Protein AF-A0A2G9TUN3-F1 (afdb_monomer_lite)

Organism: Teladorsagia circumcincta (NCBI:txid45464)

Secondary structure (DSSP, 8-state):
-HHHHHHHHHHHHTTTTGGGGGGEEEEEEE--TT--EEEEEES-TT-HHHHHHHHHHHHHHHHHS---TT--S-S-SEEEE--HHHHHH-SSS----SEEEESS--PPP--

Structure (mmCIF, N/CA/C/O backbone):
data_AF-A0A2G9TUN3-F1
#
_entry.id   AF-A0A2G9TUN3-F1
#
loop_
_atom_site.group_PDB
_atom_site.id
_atom_site.type_symbol
_atom_site.label_atom_id
_atom_site.label_alt_id
_atom_site.label_comp_id
_atom_site.label_asym_id
_atom_site.label_entity_id
_atom_site.label_seq_id
_atom_site.pdbx_PDB_ins_code
_atom_site.Cartn_x
_atom_site.Cartn_y
_atom_site.Cartn_z
_atom_site.occupancy
_atom_site.B_iso_or_equiv
_atom_site.auth_seq_id
_atom_site.auth_comp_id
_atom_site.auth_asym_id
_atom_site.auth_atom_id
_atom_site.pdbx_PDB_model_num
ATOM 1 N N . MET A 1 1 ? -10.749 -3.107 9.534 1.00 89.00 1 MET A N 1
ATOM 2 C CA . MET A 1 1 ? -9.536 -3.890 9.213 1.00 89.00 1 MET A CA 1
ATOM 3 C C . MET A 1 1 ? -9.843 -4.862 8.086 1.00 89.00 1 MET A C 1
ATOM 5 O O . MET A 1 1 ? -9.160 -4.781 7.076 1.00 89.00 1 MET A O 1
ATOM 9 N N . ASP A 1 2 ? -10.887 -5.688 8.215 1.00 92.75 2 ASP A N 1
ATOM 10 C CA . ASP A 1 2 ? -11.200 -6.736 7.230 1.00 92.75 2 ASP A CA 1
ATOM 11 C C . ASP A 1 2 ? -11.422 -6.194 5.817 1.00 92.75 2 ASP A C 1
ATOM 13 O O . ASP A 1 2 ? -10.861 -6.734 4.874 1.00 92.75 2 ASP A O 1
ATOM 17 N N . LEU A 1 3 ? -12.142 -5.073 5.679 1.00 94.44 3 LEU A N 1
ATOM 18 C CA . LEU A 1 3 ? -12.341 -4.415 4.383 1.00 94.44 3 LEU A CA 1
ATOM 19 C C . LEU A 1 3 ? -11.009 -4.027 3.723 1.00 94.44 3 LEU A C 1
ATOM 21 O O . LEU A 1 3 ? -10.770 -4.370 2.577 1.00 94.44 3 LEU A O 1
ATOM 25 N N . ILE A 1 4 ? -10.095 -3.392 4.465 1.00 95.69 4 ILE A N 1
ATOM 26 C CA . ILE A 1 4 ? -8.767 -3.005 3.952 1.00 95.69 4 ILE A CA 1
ATOM 27 C C . ILE A 1 4 ? -7.989 -4.243 3.498 1.00 95.69 4 ILE A C 1
ATOM 29 O O . ILE A 1 4 ? -7.378 -4.235 2.434 1.00 95.69 4 ILE A O 1
ATOM 33 N N . TRP A 1 5 ? -7.998 -5.304 4.308 1.00 96.50 5 TRP A N 1
ATOM 34 C CA . TRP A 1 5 ? -7.313 -6.548 3.972 1.00 96.50 5 TRP A CA 1
ATOM 35 C C . TRP A 1 5 ? -7.892 -7.183 2.706 1.00 96.50 5 TRP A C 1
ATOM 37 O O . TRP A 1 5 ? -7.135 -7.541 1.806 1.00 96.50 5 TRP A O 1
ATOM 47 N N . LEU A 1 6 ? -9.220 -7.282 2.624 1.00 96.69 6 LEU A N 1
ATOM 48 C CA . LEU A 1 6 ? -9.927 -7.882 1.502 1.00 96.69 6 LEU A CA 1
ATOM 49 C C . LEU A 1 6 ? -9.692 -7.112 0.199 1.00 96.69 6 LEU A C 1
ATOM 51 O O . LEU A 1 6 ? -9.330 -7.728 -0.797 1.00 96.69 6 LEU A O 1
ATOM 55 N N . GLU A 1 7 ? -9.829 -5.786 0.212 1.00 97.44 7 GLU A N 1
ATOM 56 C CA . GLU A 1 7 ? -9.622 -4.936 -0.970 1.00 97.44 7 GLU A CA 1
ATOM 57 C C . GLU A 1 7 ? -8.215 -5.100 -1.553 1.00 97.44 7 GLU A C 1
ATOM 59 O O . GLU A 1 7 ? -8.038 -5.276 -2.759 1.00 97.44 7 GLU A O 1
ATOM 64 N N . ILE A 1 8 ? -7.194 -5.098 -0.691 1.00 97.56 8 ILE A N 1
ATOM 65 C CA . ILE A 1 8 ? -5.806 -5.241 -1.136 1.00 97.56 8 ILE A CA 1
ATOM 66 C C . ILE A 1 8 ? -5.529 -6.677 -1.604 1.00 97.56 8 ILE A C 1
ATOM 68 O O . ILE A 1 8 ? -4.808 -6.875 -2.583 1.00 97.56 8 ILE A O 1
ATOM 72 N N . LEU A 1 9 ? -6.113 -7.680 -0.942 1.00 97.69 9 LEU A N 1
ATOM 73 C CA . LEU A 1 9 ? -5.983 -9.077 -1.349 1.00 97.69 9 LEU A CA 1
ATOM 74 C C . LEU A 1 9 ? -6.615 -9.319 -2.727 1.00 97.69 9 LEU A C 1
ATOM 76 O O . LEU A 1 9 ? -5.982 -9.947 -3.572 1.00 97.69 9 LEU A O 1
ATOM 80 N N . ILE A 1 10 ? -7.813 -8.778 -2.978 1.00 97.75 10 ILE A N 1
ATOM 81 C CA . ILE A 1 10 ? -8.487 -8.831 -4.285 1.00 97.75 10 ILE A CA 1
ATOM 82 C C . ILE A 1 10 ? -7.644 -8.123 -5.348 1.00 97.75 10 ILE A C 1
ATOM 84 O O . ILE A 1 10 ? -7.443 -8.670 -6.433 1.00 97.75 10 ILE A O 1
ATOM 88 N N . ALA A 1 11 ? -7.104 -6.940 -5.038 1.00 98.00 11 ALA A N 1
ATOM 89 C CA . ALA A 1 11 ? -6.242 -6.213 -5.964 1.00 98.00 11 ALA A CA 1
ATOM 90 C C . ALA A 1 11 ? -4.985 -7.008 -6.345 1.00 98.00 11 ALA A C 1
ATOM 92 O O . ALA A 1 11 ? -4.570 -6.983 -7.502 1.00 98.00 11 ALA A O 1
ATOM 93 N N . MET A 1 12 ? -4.404 -7.738 -5.390 1.00 96.94 12 MET A N 1
ATOM 94 C CA . MET A 1 12 ? -3.228 -8.574 -5.616 1.00 96.94 12 MET A CA 1
ATOM 95 C C . MET A 1 12 ? -3.534 -9.776 -6.508 1.00 96.94 12 MET A C 1
ATOM 97 O O . MET A 1 12 ? -2.858 -9.965 -7.513 1.00 96.94 12 MET A O 1
ATOM 101 N N . ILE A 1 13 ? -4.553 -10.575 -6.174 1.00 96.62 13 ILE A N 1
ATOM 102 C CA . ILE A 1 13 ? -4.887 -11.770 -6.970 1.00 96.62 13 ILE A CA 1
ATOM 103 C C . ILE A 1 13 ? -5.457 -11.415 -8.347 1.00 96.62 13 ILE A C 1
ATOM 105 O O . ILE A 1 13 ? -5.366 -12.215 -9.269 1.00 96.62 13 ILE A O 1
ATOM 109 N N . GLY A 1 14 ? -6.055 -10.229 -8.484 1.00 97.62 14 GLY A N 1
ATOM 110 C CA . GLY A 1 14 ? -6.554 -9.699 -9.750 1.00 97.62 14 GLY A CA 1
ATOM 111 C C . GLY A 1 14 ? -5.495 -8.972 -10.579 1.00 97.62 14 GLY A C 1
ATOM 112 O O . GLY A 1 14 ? -5.868 -8.283 -11.524 1.00 97.62 14 GLY A O 1
ATOM 113 N N . GLU A 1 15 ? -4.218 -9.053 -10.190 1.00 97.06 15 GLU A N 1
ATOM 114 C CA . GLU A 1 15 ? -3.071 -8.454 -10.888 1.00 97.06 15 GLU A CA 1
ATOM 115 C C . GLU A 1 15 ? -3.223 -6.944 -11.159 1.00 97.06 15 GLU A C 1
ATOM 117 O O . GLU A 1 15 ? -2.733 -6.390 -12.143 1.00 97.06 15 GLU A O 1
ATOM 122 N N . GLN A 1 16 ? -3.902 -6.229 -10.258 1.00 98.25 16 GLN A N 1
ATOM 123 C CA . GLN A 1 16 ? -4.311 -4.837 -10.478 1.00 98.25 16 GLN A CA 1
ATOM 124 C C . GLN A 1 16 ? -3.174 -3.818 -10.301 1.00 98.25 16 GLN A C 1
ATOM 126 O O . GLN A 1 16 ? -3.413 -2.614 -10.409 1.00 98.25 16 GLN A O 1
ATOM 131 N N . PHE A 1 17 ? -1.952 -4.287 -10.038 1.00 98.06 17 PHE A N 1
ATOM 132 C CA . PHE A 1 17 ? -0.739 -3.469 -9.970 1.00 98.06 17 PHE A CA 1
ATOM 133 C C . PHE A 1 17 ? 0.019 -3.413 -11.310 1.00 98.06 17 PHE A C 1
ATOM 135 O O . PHE A 1 17 ? 1.004 -2.689 -11.414 1.00 98.06 17 PHE A O 1
ATOM 142 N N . GLY A 1 18 ? -0.449 -4.121 -12.348 1.00 97.06 18 GLY A N 1
ATOM 143 C CA . GLY A 1 18 ? 0.109 -4.041 -13.701 1.00 97.06 18 GLY A CA 1
ATOM 144 C C . GLY A 1 18 ? 1.569 -4.494 -13.779 1.00 97.06 18 GLY A C 1
ATOM 145 O O . GLY A 1 18 ? 1.935 -5.521 -13.215 1.00 97.06 18 GLY A O 1
ATOM 146 N N . GLU A 1 19 ? 2.412 -3.720 -14.466 1.00 96.88 19 GLU A N 1
ATOM 147 C CA . GLU A 1 19 ? 3.844 -4.027 -14.631 1.00 96.88 19 GLU A CA 1
ATOM 148 C C . GLU A 1 19 ? 4.619 -4.077 -13.304 1.00 96.88 19 GLU A C 1
ATOM 150 O O . GLU A 1 19 ? 5.630 -4.767 -13.198 1.00 96.88 19 GLU A O 1
ATOM 155 N N . ASP A 1 20 ? 4.122 -3.401 -12.264 1.00 98.31 20 ASP A N 1
ATOM 156 C CA . ASP A 1 20 ? 4.765 -3.375 -10.952 1.00 98.31 20 ASP A CA 1
ATOM 157 C C . ASP A 1 20 ? 4.452 -4.630 -10.110 1.00 98.31 20 ASP A C 1
ATOM 159 O O . ASP A 1 20 ? 4.983 -4.770 -9.007 1.00 98.31 20 ASP A O 1
ATOM 163 N N . MET A 1 21 ? 3.634 -5.571 -10.609 1.00 97.94 21 MET A N 1
ATOM 164 C CA . MET A 1 21 ? 3.351 -6.849 -9.933 1.00 97.94 21 MET A CA 1
ATOM 165 C C . MET A 1 21 ? 4.633 -7.603 -9.568 1.00 97.94 21 MET A C 1
ATOM 167 O O . MET A 1 21 ? 4.752 -8.116 -8.456 1.00 97.94 21 MET A O 1
ATOM 171 N N . ASP A 1 22 ? 5.629 -7.592 -10.457 1.00 97.50 22 ASP A N 1
ATOM 172 C CA . ASP A 1 22 ? 6.914 -8.254 -10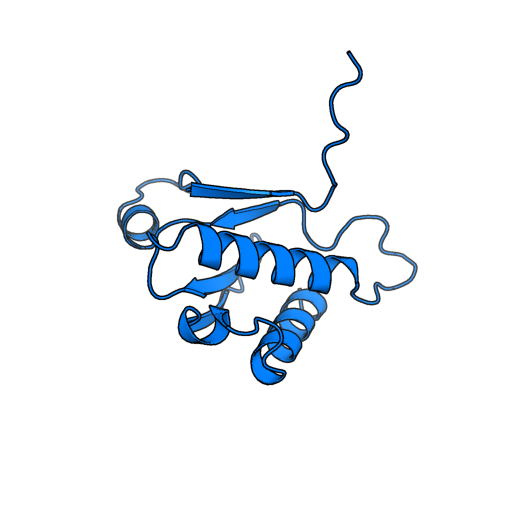.233 1.00 97.50 22 ASP A CA 1
ATOM 173 C C . ASP A 1 22 ? 7.702 -7.653 -9.067 1.00 97.50 22 ASP A C 1
ATOM 175 O O . ASP A 1 22 ? 8.591 -8.313 -8.521 1.00 97.50 22 ASP A O 1
ATOM 179 N N . LEU A 1 23 ? 7.433 -6.402 -8.682 1.00 98.25 23 LEU A N 1
ATOM 180 C CA . LEU A 1 23 ? 8.062 -5.781 -7.521 1.00 98.25 23 LEU A CA 1
ATOM 181 C C . LEU A 1 23 ? 7.449 -6.260 -6.203 1.00 98.25 23 LEU A C 1
ATOM 183 O O . LEU A 1 23 ? 8.095 -6.092 -5.170 1.00 98.25 23 LEU A O 1
ATOM 187 N N . ILE A 1 24 ? 6.251 -6.849 -6.201 1.00 98.44 24 ILE A N 1
ATOM 188 C CA . ILE A 1 24 ? 5.531 -7.213 -4.979 1.00 98.44 24 ILE A CA 1
ATOM 189 C C . ILE A 1 24 ? 5.945 -8.609 -4.500 1.00 98.44 24 ILE A C 1
ATOM 191 O O . ILE A 1 24 ? 5.839 -9.598 -5.216 1.00 98.44 24 ILE A O 1
ATOM 195 N N . CYS A 1 25 ? 6.366 -8.703 -3.240 1.00 98.06 25 CYS A N 1
ATOM 196 C CA . CYS A 1 25 ? 6.675 -9.971 -2.578 1.00 98.06 25 CYS A CA 1
ATOM 197 C C . CYS A 1 25 ? 5.439 -10.606 -1.932 1.00 98.06 25 CYS A C 1
ATOM 199 O O . CYS A 1 25 ? 5.324 -11.828 -1.881 1.00 98.06 25 CYS A O 1
ATOM 201 N N . GLY A 1 26 ? 4.546 -9.786 -1.369 1.00 97.31 26 GLY A N 1
ATOM 202 C CA . GLY A 1 26 ? 3.335 -10.275 -0.714 1.00 97.31 26 GLY A CA 1
ATOM 203 C C . GLY A 1 26 ? 2.733 -9.313 0.307 1.00 97.31 26 GLY A C 1
ATOM 204 O O . GLY A 1 26 ? 3.199 -8.186 0.496 1.00 97.31 26 GLY A O 1
ATOM 205 N N . LEU A 1 27 ? 1.676 -9.787 0.970 1.00 97.19 27 LEU A N 1
ATOM 206 C CA . LEU A 1 27 ? 0.935 -9.064 2.004 1.00 97.19 27 LEU A CA 1
ATOM 207 C C . LEU A 1 27 ? 1.164 -9.661 3.383 1.00 97.19 27 LEU A C 1
ATOM 209 O O . LEU A 1 27 ? 1.150 -10.875 3.573 1.00 97.19 27 LEU A O 1
ATOM 213 N N . VAL A 1 28 ? 1.282 -8.778 4.367 1.00 97.25 28 VAL A N 1
ATOM 214 C CA . VAL A 1 28 ? 1.412 -9.127 5.776 1.00 97.25 28 VAL A CA 1
ATOM 215 C C . VAL A 1 28 ? 0.344 -8.391 6.568 1.00 97.25 28 VAL A C 1
ATOM 217 O O . VAL A 1 28 ? 0.176 -7.179 6.442 1.00 97.25 28 VAL A O 1
ATOM 220 N N . CYS A 1 29 ? -0.354 -9.124 7.429 1.00 95.69 29 CYS A N 1
ATOM 221 C CA . CYS A 1 29 ? -1.228 -8.549 8.438 1.00 95.69 29 CYS A CA 1
ATOM 222 C C . CYS A 1 29 ? -0.692 -8.854 9.840 1.00 95.69 29 CYS A C 1
ATOM 224 O O . CYS A 1 29 ? -0.532 -10.008 10.240 1.00 95.69 29 CYS A O 1
ATOM 226 N N . ASN A 1 30 ? -0.467 -7.808 10.629 1.00 94.44 30 ASN A N 1
ATOM 227 C CA . ASN A 1 30 ? -0.079 -7.899 12.026 1.00 94.44 30 ASN A CA 1
ATOM 228 C C . ASN A 1 30 ? -1.245 -7.464 12.914 1.00 94.44 30 ASN A C 1
ATOM 230 O O . ASN A 1 30 ? -1.450 -6.273 13.137 1.00 94.44 30 ASN A O 1
ATOM 234 N N . VAL A 1 31 ? -1.974 -8.423 13.480 1.00 94.62 31 VAL A N 1
ATOM 235 C CA . VAL A 1 31 ? -3.035 -8.142 14.460 1.00 94.62 31 VAL A CA 1
ATOM 236 C C . VAL A 1 31 ? -2.414 -7.930 15.841 1.00 94.62 31 VAL A C 1
ATOM 238 O O . VAL A 1 31 ? -1.643 -8.772 16.309 1.00 94.62 31 VAL A O 1
ATOM 241 N N . ARG A 1 32 ? -2.685 -6.788 16.483 1.00 91.81 32 ARG A N 1
ATOM 242 C CA . ARG A 1 32 ? -2.155 -6.426 17.812 1.00 91.81 32 ARG A CA 1
ATOM 243 C C . ARG A 1 32 ? -3.209 -5.655 18.607 1.00 91.81 32 ARG A C 1
ATOM 245 O O . ARG A 1 32 ? -3.991 -4.910 18.029 1.00 91.81 32 ARG A O 1
ATOM 252 N N . GLY A 1 33 ? -3.167 -5.750 19.938 1.00 92.19 33 GLY A N 1
ATOM 253 C CA . GLY A 1 33 ? -4.147 -5.081 20.808 1.00 92.19 33 GLY A CA 1
ATOM 254 C C . GLY A 1 33 ? -4.152 -3.547 20.723 1.00 92.19 33 GLY A C 1
ATOM 255 O O . GLY A 1 33 ? -5.191 -2.934 20.918 1.00 92.19 33 GLY A O 1
ATOM 256 N N . LYS A 1 34 ? -3.015 -2.916 20.390 1.00 89.00 34 LYS A N 1
ATOM 257 C CA . LYS A 1 34 ? -2.891 -1.448 20.243 1.00 89.00 34 LYS A CA 1
ATOM 258 C C . LYS A 1 34 ? -3.160 -0.933 18.821 1.00 89.00 34 LYS A C 1
ATOM 260 O O . LYS A 1 34 ? -2.900 0.231 18.541 1.00 89.00 34 LYS A O 1
ATOM 265 N N . GLY A 1 35 ? -3.632 -1.796 17.926 1.00 88.25 35 GLY A N 1
ATOM 266 C CA . GLY A 1 35 ? -3.874 -1.468 16.525 1.00 88.25 35 GLY A CA 1
ATOM 267 C C . GLY A 1 35 ? -3.192 -2.459 15.592 1.00 88.25 35 GLY A C 1
ATOM 268 O O . GLY A 1 35 ? -2.013 -2.788 15.751 1.00 88.25 35 GLY A O 1
ATOM 269 N N . SER A 1 36 ? -3.955 -2.934 14.615 1.00 92.50 36 SER A N 1
ATOM 270 C CA . SER A 1 36 ? -3.467 -3.844 13.584 1.00 92.50 36 SER A CA 1
ATOM 271 C C . SER A 1 36 ? -2.743 -3.077 12.479 1.00 92.50 36 SER A C 1
ATOM 273 O O . SER A 1 36 ? -3.093 -1.938 12.174 1.00 92.50 36 SER A O 1
ATOM 275 N N . LYS A 1 37 ? -1.750 -3.711 11.857 1.00 93.38 37 LYS A N 1
ATOM 276 C CA . LYS A 1 37 ? -1.051 -3.183 10.680 1.00 93.38 37 LYS A CA 1
ATOM 277 C C . LYS A 1 37 ? -1.269 -4.103 9.492 1.00 93.38 37 LYS A C 1
ATOM 279 O O . LYS A 1 37 ? -1.236 -5.318 9.652 1.00 93.38 37 LYS A O 1
ATOM 284 N N . ILE A 1 38 ? -1.457 -3.513 8.320 1.00 96.50 38 ILE A N 1
ATOM 285 C CA . ILE A 1 38 ? -1.427 -4.211 7.037 1.00 96.50 38 ILE A CA 1
ATOM 286 C C . ILE A 1 38 ? -0.264 -3.611 6.249 1.00 96.50 38 ILE A C 1
ATOM 288 O O . ILE A 1 38 ? -0.092 -2.392 6.228 1.00 96.50 38 ILE A O 1
ATOM 292 N N . SER A 1 39 ? 0.563 -4.463 5.658 1.00 96.88 39 SER A N 1
ATOM 293 C CA . SER A 1 39 ? 1.754 -4.062 4.915 1.00 96.88 39 SER A CA 1
ATOM 294 C C . SER A 1 39 ? 1.863 -4.869 3.631 1.00 96.88 39 SER A C 1
ATOM 296 O O . SER A 1 39 ? 1.644 -6.078 3.632 1.00 96.88 39 SER A O 1
ATOM 298 N N . MET A 1 40 ? 2.227 -4.191 2.549 1.00 98.19 40 MET A N 1
ATOM 299 C CA . MET A 1 40 ? 2.656 -4.811 1.303 1.00 98.19 40 MET A CA 1
ATOM 300 C C . MET A 1 40 ? 4.173 -4.711 1.232 1.00 98.19 40 MET A C 1
ATOM 302 O O . MET A 1 40 ? 4.723 -3.629 1.426 1.00 98.19 40 MET A O 1
ATOM 306 N N . TRP A 1 41 ? 4.841 -5.835 1.007 1.00 98.31 41 TRP A N 1
ATOM 307 C CA . TRP A 1 41 ? 6.293 -5.874 0.871 1.00 98.31 41 TRP A CA 1
ATOM 308 C C . TRP A 1 41 ? 6.664 -5.861 -0.599 1.00 98.31 41 TRP A C 1
ATOM 310 O O . TRP A 1 41 ? 6.106 -6.634 -1.379 1.00 98.31 41 TRP A O 1
ATOM 320 N N . THR A 1 42 ? 7.618 -5.008 -0.959 1.00 98.56 42 THR A N 1
ATOM 321 C CA . THR A 1 42 ? 8.224 -4.991 -2.290 1.00 98.56 42 THR A CA 1
ATOM 322 C C . THR A 1 42 ? 9.679 -5.442 -2.215 1.00 98.56 42 THR A C 1
ATOM 324 O O . THR A 1 42 ? 10.304 -5.391 -1.152 1.00 98.56 42 THR A O 1
ATOM 327 N N . LYS A 1 43 ? 10.210 -5.957 -3.326 1.00 98.19 43 LYS A N 1
ATOM 328 C CA . LYS A 1 43 ? 11.533 -6.599 -3.365 1.00 98.19 43 LYS A CA 1
ATOM 329 C C . LYS A 1 43 ? 12.697 -5.614 -3.432 1.00 98.19 43 L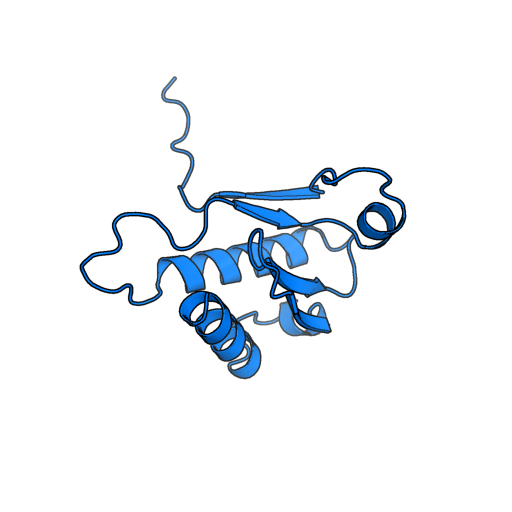YS A C 1
ATOM 331 O O . LYS A 1 43 ? 13.799 -5.963 -3.022 1.00 98.19 43 LYS A O 1
ATOM 336 N N . ASP A 1 44 ? 12.462 -4.407 -3.943 1.00 97.75 44 ASP A N 1
ATOM 337 C CA . ASP A 1 44 ? 13.492 -3.390 -4.145 1.00 97.75 44 ASP A CA 1
ATOM 338 C C . ASP A 1 44 ? 13.030 -2.033 -3.604 1.00 97.75 44 ASP A C 1
ATOM 340 O O . ASP A 1 44 ? 12.149 -1.376 -4.161 1.00 97.75 44 ASP A O 1
ATOM 344 N N . TRP A 1 45 ? 13.652 -1.598 -2.508 1.00 97.12 45 TRP A N 1
ATOM 345 C CA . TRP A 1 45 ? 13.365 -0.308 -1.879 1.00 97.12 45 TRP A CA 1
ATOM 346 C C . TRP A 1 45 ? 13.853 0.890 -2.703 1.00 97.12 45 TRP A C 1
ATOM 348 O O . TRP A 1 45 ? 13.368 2.007 -2.507 1.00 97.12 45 TRP A O 1
ATOM 358 N N . SER A 1 46 ? 14.806 0.671 -3.614 1.00 97.56 46 SER A N 1
ATOM 359 C CA . SER A 1 46 ? 15.389 1.706 -4.469 1.00 97.56 46 SER A CA 1
ATOM 360 C C . SER A 1 46 ? 14.566 1.977 -5.732 1.00 97.56 46 SER A C 1
ATOM 362 O O . SER A 1 46 ? 14.684 3.063 -6.300 1.00 97.56 46 SER A O 1
ATOM 364 N N . ALA A 1 47 ? 13.660 1.063 -6.107 1.00 97.94 47 ALA A N 1
ATOM 365 C CA . ALA A 1 47 ? 12.698 1.208 -7.202 1.00 97.94 47 ALA A CA 1
ATOM 366 C C . ALA A 1 47 ? 11.568 2.202 -6.852 1.00 97.94 47 ALA A C 1
ATOM 368 O O . ALA A 1 47 ? 10.394 1.850 -6.748 1.00 97.94 47 ALA A O 1
ATOM 369 N N . GLU A 1 48 ? 11.934 3.461 -6.610 1.00 97.75 48 GLU A N 1
ATOM 370 C CA . GLU A 1 48 ? 11.066 4.488 -6.030 1.00 97.75 48 GLU A CA 1
ATOM 371 C C . GLU A 1 48 ? 9.786 4.736 -6.835 1.00 97.75 48 GLU A C 1
ATOM 373 O O . GLU A 1 48 ? 8.703 4.794 -6.254 1.00 97.75 48 GLU A O 1
ATOM 378 N N . GLU A 1 49 ? 9.894 4.818 -8.162 1.00 98.12 49 GLU A N 1
ATOM 379 C CA . GLU A 1 49 ? 8.743 5.042 -9.039 1.00 98.12 49 GLU A CA 1
ATOM 380 C C . GLU A 1 49 ? 7.747 3.879 -8.992 1.00 98.12 49 GLU A C 1
ATOM 382 O O . GLU A 1 49 ? 6.549 4.109 -8.828 1.00 98.12 49 GLU A O 1
ATOM 387 N N . GLY A 1 50 ? 8.231 2.635 -9.065 1.00 98.44 50 GLY A N 1
ATOM 388 C CA . GLY A 1 50 ? 7.379 1.446 -8.966 1.00 98.44 50 GLY A CA 1
ATOM 389 C C . GLY A 1 50 ? 6.725 1.328 -7.589 1.00 98.44 50 GLY A C 1
ATOM 390 O O . GLY A 1 50 ? 5.519 1.115 -7.481 1.00 98.44 50 GLY A O 1
ATOM 391 N N . ASN A 1 51 ? 7.477 1.594 -6.517 1.00 98.56 51 ASN A N 1
ATOM 392 C CA . ASN A 1 51 ? 6.932 1.635 -5.158 1.00 98.56 51 ASN A CA 1
ATOM 393 C C . ASN A 1 51 ? 5.865 2.734 -4.988 1.00 98.56 51 ASN A C 1
ATOM 395 O O . ASN A 1 51 ? 4.859 2.520 -4.306 1.00 98.56 51 ASN A O 1
ATOM 399 N N . MET A 1 52 ? 6.047 3.896 -5.623 1.00 98.44 52 MET A N 1
ATOM 400 C CA . MET A 1 52 ? 5.049 4.967 -5.628 1.00 98.44 52 MET A CA 1
ATOM 401 C C . MET A 1 52 ? 3.789 4.561 -6.399 1.00 98.44 52 MET A C 1
ATOM 403 O O . MET A 1 52 ? 2.683 4.760 -5.895 1.00 98.44 52 MET A O 1
ATOM 407 N N . ARG A 1 53 ? 3.930 3.960 -7.588 1.00 98.56 53 ARG A N 1
ATOM 408 C CA . ARG A 1 53 ? 2.791 3.470 -8.381 1.00 98.56 53 ARG A CA 1
ATOM 409 C C . ARG A 1 53 ? 2.000 2.403 -7.633 1.00 98.56 53 ARG A C 1
ATOM 411 O O . ARG A 1 53 ? 0.779 2.527 -7.536 1.00 98.56 53 ARG A O 1
ATOM 418 N N . ILE A 1 54 ? 2.675 1.444 -6.996 1.00 98.69 54 ILE A N 1
ATOM 419 C CA . ILE A 1 54 ? 2.039 0.461 -6.106 1.00 98.69 54 ILE A CA 1
ATOM 420 C C . ILE A 1 54 ? 1.252 1.167 -4.997 1.00 98.69 54 ILE A C 1
ATOM 422 O O . ILE A 1 54 ? 0.074 0.876 -4.781 1.00 98.69 54 ILE A O 1
ATOM 426 N N . GLY A 1 55 ? 1.868 2.138 -4.317 1.00 98.38 55 GLY A N 1
ATOM 427 C CA . GLY A 1 55 ? 1.202 2.929 -3.284 1.00 98.38 55 GLY A CA 1
ATOM 428 C C . GLY A 1 55 ? -0.023 3.695 -3.799 1.00 98.38 55 GLY A C 1
ATOM 429 O O . GLY A 1 55 ? -1.038 3.783 -3.104 1.00 98.38 55 GLY A O 1
ATOM 430 N N . GLN A 1 56 ? 0.031 4.210 -5.028 1.00 98.31 56 GLN A N 1
ATOM 431 C CA . GLN A 1 56 ? -1.090 4.904 -5.657 1.00 98.31 56 GLN A CA 1
ATOM 432 C C . GLN A 1 56 ? -2.234 3.944 -6.008 1.00 98.31 56 GLN A C 1
ATOM 434 O O . GLN A 1 56 ? -3.399 4.293 -5.805 1.00 98.31 56 GLN A O 1
ATOM 439 N N . VAL A 1 57 ? -1.926 2.728 -6.468 1.00 98.31 57 VAL A N 1
ATOM 440 C CA . VAL A 1 57 ? -2.928 1.670 -6.670 1.00 98.31 57 VAL A CA 1
ATOM 441 C C . VAL A 1 57 ? -3.600 1.323 -5.342 1.00 98.31 57 VAL A C 1
ATOM 443 O O . VAL A 1 57 ? -4.829 1.333 -5.277 1.00 98.31 57 VAL A O 1
ATOM 446 N N . LEU A 1 58 ? -2.830 1.115 -4.265 1.00 98.19 58 LEU A N 1
ATOM 447 C CA . LEU A 1 58 ? -3.380 0.872 -2.924 1.00 98.19 58 LEU A CA 1
ATOM 448 C C . LEU A 1 58 ? -4.328 1.992 -2.487 1.00 98.19 58 LEU A C 1
ATOM 450 O O . LEU A 1 58 ? -5.453 1.718 -2.073 1.00 98.19 58 LEU A O 1
ATOM 454 N N . LYS A 1 59 ? -3.905 3.256 -2.623 1.00 97.56 59 LYS A N 1
ATOM 455 C CA . LYS A 1 59 ? -4.754 4.417 -2.325 1.00 97.56 59 LYS A CA 1
ATOM 456 C C . LYS A 1 59 ? -6.057 4.368 -3.119 1.00 97.56 59 LYS A C 1
ATOM 458 O O . LYS A 1 59 ? -7.123 4.505 -2.530 1.00 97.56 59 LYS A O 1
ATOM 463 N N . ASN A 1 60 ? -5.985 4.157 -4.430 1.00 97.31 60 ASN A N 1
ATOM 464 C CA . ASN A 1 60 ? -7.166 4.152 -5.291 1.00 97.31 60 ASN A CA 1
ATOM 465 C C . ASN A 1 60 ? -8.141 3.026 -4.922 1.00 97.31 60 ASN A C 1
ATOM 467 O O . ASN A 1 60 ? -9.346 3.261 -4.890 1.00 97.31 60 ASN A O 1
ATOM 471 N N . LYS A 1 61 ? -7.637 1.828 -4.597 1.00 97.06 61 LYS A N 1
ATOM 472 C CA . LYS A 1 61 ? -8.471 0.698 -4.158 1.00 97.06 61 LYS A CA 1
ATOM 473 C C . LYS A 1 61 ? -9.170 0.995 -2.839 1.00 97.06 61 LYS A C 1
ATOM 475 O O . LYS A 1 61 ? -10.379 0.846 -2.742 1.00 97.06 61 LYS A O 1
ATOM 480 N N . LEU A 1 62 ? -8.435 1.510 -1.858 1.00 96.19 62 LEU A N 1
ATOM 481 C CA . LEU A 1 62 ? -8.992 1.815 -0.541 1.00 96.19 62 LEU A CA 1
ATOM 482 C C . LEU A 1 62 ? -9.953 3.012 -0.544 1.00 96.19 62 LEU A C 1
ATOM 484 O O . LEU A 1 62 ? -10.864 3.048 0.276 1.00 96.19 62 LEU A O 1
ATOM 488 N N . LEU A 1 63 ? -9.768 3.987 -1.439 1.00 94.31 63 LEU A N 1
ATOM 489 C CA . LEU A 1 63 ? -10.709 5.101 -1.605 1.00 94.31 63 LEU A CA 1
ATOM 490 C C . LEU A 1 63 ? -11.948 4.720 -2.424 1.00 94.31 63 LEU A C 1
ATOM 492 O O . LEU A 1 63 ? -12.995 5.332 -2.242 1.00 94.31 63 LEU A O 1
ATOM 496 N N . GLY A 1 64 ? -11.825 3.748 -3.330 1.00 93.38 64 GLY A N 1
ATOM 497 C CA . GLY A 1 64 ? -12.933 3.236 -4.138 1.00 93.38 64 GLY A CA 1
ATOM 498 C C . GLY A 1 64 ? -13.746 2.129 -3.464 1.00 93.38 64 GLY A C 1
ATOM 499 O O . GLY A 1 64 ? -14.761 1.718 -4.018 1.00 93.38 64 GLY A O 1
ATOM 500 N N . ALA A 1 65 ? -13.303 1.640 -2.306 1.00 94.31 65 ALA A N 1
ATOM 501 C CA . ALA A 1 65 ? -13.971 0.577 -1.572 1.00 94.31 65 ALA A CA 1
ATOM 502 C C . ALA A 1 65 ? -15.361 1.015 -1.093 1.00 94.31 65 ALA A C 1
ATOM 504 O O . ALA A 1 65 ? -15.544 2.130 -0.593 1.00 94.31 65 ALA A O 1
ATOM 505 N N . GLU A 1 66 ? -16.335 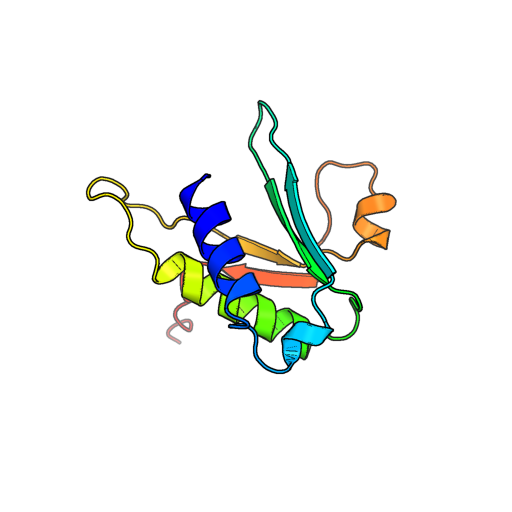0.112 -1.185 1.00 92.56 66 GLU A N 1
ATOM 506 C CA . GLU A 1 66 ? -17.659 0.350 -0.621 1.00 92.56 66 GLU A CA 1
ATOM 507 C C . GLU A 1 66 ? -17.579 0.346 0.908 1.00 92.56 66 GLU A C 1
ATOM 509 O O . GLU A 1 66 ? -17.342 -0.680 1.551 1.00 92.56 66 GLU A O 1
ATOM 514 N N . VAL A 1 67 ? -17.769 1.521 1.505 1.00 90.44 67 VAL A N 1
ATOM 515 C CA . VAL A 1 67 ? -17.774 1.683 2.959 1.00 90.44 67 VAL A CA 1
ATOM 516 C C . VAL A 1 67 ? -19.206 1.657 3.503 1.00 90.44 67 VAL A C 1
ATOM 518 O O . VAL A 1 67 ? -20.108 2.235 2.893 1.00 90.44 67 VAL A O 1
ATOM 521 N N . PRO A 1 68 ? -19.456 1.022 4.667 1.00 88.00 68 PRO A N 1
ATOM 522 C CA . PRO A 1 68 ? -20.772 1.051 5.299 1.00 88.00 68 PRO A CA 1
ATOM 523 C C . PRO A 1 68 ? -21.251 2.487 5.541 1.00 88.00 68 PRO A C 1
ATOM 525 O O . PRO A 1 68 ? -20.459 3.342 5.936 1.00 88.00 68 PRO A O 1
ATOM 528 N N . ALA A 1 69 ? -22.558 2.731 5.402 1.00 83.69 69 ALA A N 1
ATOM 529 C CA . ALA A 1 69 ? -23.187 4.062 5.416 1.00 83.69 69 ALA A CA 1
ATOM 530 C C . ALA A 1 69 ? -22.984 4.918 6.695 1.00 83.69 69 ALA A C 1
ATOM 532 O O . ALA A 1 69 ? -23.449 6.051 6.754 1.00 83.69 69 ALA A O 1
ATOM 533 N N . GLY A 1 70 ? -22.288 4.410 7.716 1.00 83.75 70 GLY A N 1
ATOM 534 C CA . GLY A 1 70 ? -21.896 5.152 8.921 1.00 83.75 70 GLY A CA 1
ATOM 535 C C . GLY A 1 70 ? -20.411 5.530 8.992 1.00 83.75 70 GLY A C 1
ATOM 536 O O . GLY A 1 70 ? -19.988 6.128 9.978 1.00 83.75 70 GLY A O 1
ATOM 537 N N . CYS A 1 71 ? -19.600 5.165 7.996 1.00 84.94 71 CYS A N 1
ATOM 538 C CA . CYS A 1 71 ? -18.171 5.463 7.981 1.00 84.94 71 CYS A CA 1
ATOM 539 C C . CYS A 1 71 ? -17.926 6.821 7.311 1.00 84.94 71 CYS A C 1
ATOM 541 O O . CYS A 1 71 ? -17.994 6.946 6.093 1.00 84.94 71 CYS A O 1
ATOM 543 N N . THR A 1 72 ? -17.675 7.854 8.116 1.00 83.31 72 THR A N 1
ATOM 544 C CA . THR A 1 72 ? -17.467 9.235 7.638 1.00 83.31 72 THR A CA 1
ATOM 545 C C . THR A 1 72 ? -15.995 9.596 7.436 1.00 83.31 72 THR A C 1
ATOM 547 O O . THR A 1 72 ? -15.683 10.676 6.937 1.00 83.31 72 THR A O 1
ATOM 550 N N . THR A 1 73 ? -15.086 8.703 7.823 1.00 85.81 73 THR A N 1
ATOM 551 C CA . THR A 1 73 ? -13.636 8.870 7.702 1.00 85.81 73 THR A CA 1
ATOM 552 C C . THR A 1 73 ? -13.074 7.897 6.669 1.00 85.81 73 THR A C 1
ATOM 554 O O . THR A 1 73 ? -13.618 6.801 6.518 1.00 85.81 73 THR A O 1
ATOM 557 N N . PRO A 1 74 ? -11.969 8.239 5.986 1.00 88.94 74 PRO A N 1
ATOM 558 C CA . PRO A 1 74 ? -11.319 7.309 5.071 1.00 88.94 74 PRO A CA 1
ATOM 559 C C . PRO A 1 74 ? -10.820 6.056 5.806 1.00 88.94 74 PRO A C 1
ATOM 561 O O . PRO A 1 74 ? -10.539 6.080 7.005 1.00 88.94 74 PRO A O 1
ATOM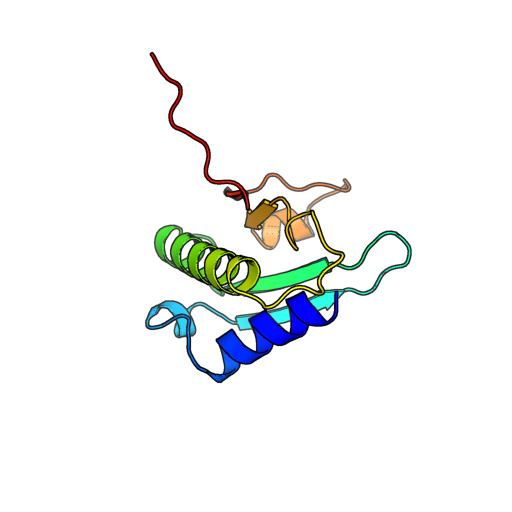 564 N N . LEU A 1 75 ? -10.665 4.952 5.068 1.00 92.25 75 LEU A N 1
ATOM 565 C CA . LEU A 1 75 ? -10.162 3.685 5.618 1.00 92.25 75 LEU A CA 1
ATOM 566 C C . LEU A 1 75 ? -8.700 3.760 6.094 1.00 92.25 75 LEU A C 1
ATOM 568 O O . LEU A 1 75 ? -8.247 2.899 6.846 1.00 92.25 75 LEU A O 1
ATOM 572 N N . PHE A 1 76 ? -7.957 4.773 5.656 1.00 93.38 76 PHE A N 1
ATOM 573 C CA . PHE A 1 76 ? -6.584 5.049 6.056 1.00 93.38 76 PHE A CA 1
ATOM 574 C C . PHE A 1 76 ? -6.343 6.562 6.036 1.00 93.38 76 PHE A C 1
ATOM 576 O O . PHE A 1 76 ? -6.991 7.269 5.272 1.00 93.38 76 PHE A O 1
ATOM 583 N N . ASP A 1 77 ? -5.381 7.051 6.820 1.00 93.81 77 ASP A N 1
ATOM 584 C CA . ASP A 1 77 ? -4.940 8.454 6.743 1.00 93.81 77 ASP A CA 1
ATOM 585 C C . ASP A 1 77 ? -3.718 8.605 5.828 1.00 93.81 77 ASP A C 1
ATOM 587 O O . ASP A 1 77 ? -3.645 9.500 4.982 1.00 93.81 77 ASP A O 1
ATOM 591 N N . TRP A 1 78 ? -2.748 7.701 6.008 1.00 95.19 78 TRP A N 1
ATOM 592 C CA . TRP A 1 78 ? -1.457 7.713 5.330 1.00 95.19 78 TRP A CA 1
ATOM 593 C C . TRP A 1 78 ? -0.991 6.299 4.998 1.00 95.19 78 TRP A C 1
ATOM 595 O O . TRP A 1 78 ? -0.972 5.426 5.866 1.00 95.19 78 TRP A O 1
ATOM 605 N N . LEU A 1 79 ? -0.521 6.105 3.769 1.00 97.06 79 LEU A N 1
ATOM 606 C CA . LEU A 1 79 ? 0.347 4.993 3.398 1.00 97.06 79 LEU A CA 1
ATOM 607 C C . LEU A 1 79 ? 1.793 5.468 3.513 1.00 97.06 79 LEU A C 1
ATOM 609 O O . LEU A 1 79 ? 2.137 6.542 3.020 1.00 97.06 79 LEU A O 1
ATOM 613 N N . LYS A 1 80 ? 2.635 4.677 4.177 1.00 97.19 80 LYS A N 1
ATOM 614 C CA . LYS A 1 80 ? 4.053 4.982 4.387 1.00 97.19 80 LYS A CA 1
ATOM 615 C C . LYS A 1 80 ? 4.890 3.840 3.844 1.00 97.19 80 LYS A C 1
ATOM 617 O O . LYS A 1 80 ? 4.647 2.689 4.199 1.00 97.19 80 LYS A O 1
ATOM 622 N N . TYR A 1 81 ? 5.864 4.173 3.009 1.00 98.00 81 TYR A N 1
ATOM 623 C CA . TYR A 1 81 ? 6.859 3.221 2.539 1.00 98.00 81 TYR A CA 1
ATOM 624 C C . TYR A 1 81 ? 8.104 3.330 3.421 1.00 98.00 81 TYR A C 1
ATOM 626 O O . TYR A 1 81 ? 8.697 4.406 3.522 1.00 98.00 81 TYR A O 1
ATOM 634 N N . GLU A 1 82 ? 8.488 2.232 4.060 1.00 97.12 82 GLU A N 1
ATOM 635 C CA . GLU A 1 82 ? 9.640 2.134 4.958 1.00 97.12 82 GLU A CA 1
ATOM 636 C C . GLU A 1 82 ? 10.525 0.988 4.454 1.00 97.12 82 GLU A C 1
ATOM 638 O O . GLU A 1 82 ? 10.015 -0.097 4.171 1.00 97.12 82 GLU A O 1
ATOM 643 N N . ASP A 1 83 ? 1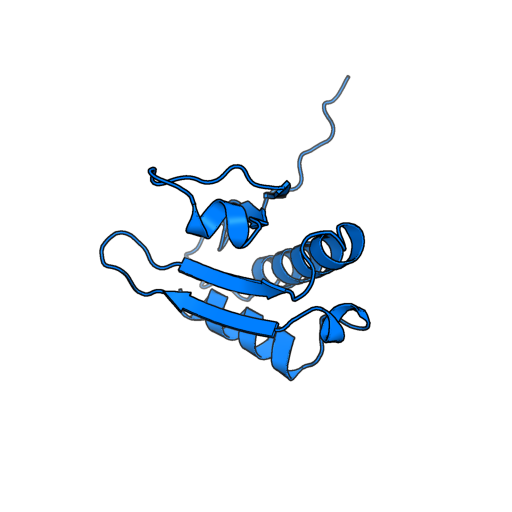1.831 1.217 4.308 1.00 96.19 83 ASP A N 1
ATOM 644 C CA . ASP A 1 83 ? 12.737 0.152 3.882 1.00 96.19 83 ASP A CA 1
ATOM 645 C C . ASP A 1 83 ? 12.967 -0.860 5.018 1.00 96.19 83 ASP A C 1
ATOM 647 O O . ASP A 1 83 ? 12.983 -0.519 6.207 1.00 96.19 83 ASP A O 1
ATOM 651 N N . HIS A 1 84 ? 13.145 -2.128 4.646 1.00 95.69 84 HIS A N 1
ATOM 652 C CA . HIS A 1 84 ? 13.238 -3.221 5.613 1.00 95.69 84 HIS A CA 1
ATOM 653 C C . HIS A 1 84 ? 14.438 -3.090 6.559 1.00 95.69 84 HIS A C 1
ATOM 655 O O . HIS A 1 84 ? 14.315 -3.430 7.737 1.00 95.69 84 HIS A O 1
ATOM 661 N N . ASP A 1 85 ? 15.575 -2.587 6.072 1.00 95.38 85 ASP A N 1
ATOM 662 C CA . ASP A 1 85 ? 16.808 -2.471 6.854 1.00 95.38 85 ASP A CA 1
ATOM 663 C C . ASP A 1 85 ? 16.643 -1.446 7.988 1.00 95.38 85 ASP A C 1
ATOM 665 O O . ASP A 1 85 ? 16.920 -1.740 9.156 1.00 95.38 85 ASP A O 1
ATOM 669 N N . SER A 1 86 ? 16.058 -0.285 7.686 1.00 93.88 86 SER A N 1
ATOM 670 C CA . SER A 1 86 ? 15.675 0.714 8.685 1.00 93.88 86 SER A CA 1
ATOM 671 C C . SER A 1 86 ? 14.627 0.176 9.665 1.00 93.88 86 SER A C 1
ATOM 673 O O . SER A 1 86 ? 14.733 0.404 10.875 1.00 93.88 86 SER A O 1
ATOM 675 N N . CYS A 1 87 ? 13.623 -0.572 9.185 1.00 91.62 87 CYS A N 1
ATOM 676 C CA . CYS A 1 87 ? 12.626 -1.204 10.055 1.00 91.62 87 CYS A CA 1
ATOM 677 C C . CYS A 1 87 ? 13.231 -2.232 11.015 1.00 91.62 87 CYS A C 1
ATOM 679 O O . CYS A 1 87 ? 12.726 -2.367 12.133 1.00 91.62 87 CYS A O 1
ATOM 681 N N . GLN A 1 88 ? 14.277 -2.943 10.591 1.00 93.31 88 GLN A N 1
ATOM 682 C CA . GLN A 1 88 ? 14.965 -3.957 11.385 1.00 93.31 88 GLN A CA 1
ATOM 683 C C . GLN A 1 88 ? 15.898 -3.338 12.431 1.00 93.31 88 GLN A C 1
ATOM 685 O O . GLN A 1 88 ? 15.970 -3.832 13.554 1.00 93.31 88 GLN A O 1
ATOM 690 N N . LYS A 1 89 ? 16.598 -2.254 12.082 1.00 92.44 89 LYS A N 1
ATOM 691 C CA . LYS A 1 89 ? 17.599 -1.607 12.948 1.00 92.44 89 LYS A CA 1
ATOM 692 C C . LYS A 1 89 ? 17.013 -0.636 13.973 1.00 92.44 89 LYS A C 1
ATOM 694 O O . LYS A 1 89 ? 17.738 -0.155 14.843 1.00 92.44 89 LYS A O 1
ATOM 699 N N . LYS A 1 90 ? 15.723 -0.305 13.878 1.00 88.44 90 LYS A N 1
ATOM 700 C CA . LYS A 1 90 ? 15.102 0.686 14.764 1.00 88.44 90 LYS A CA 1
ATOM 701 C C . LYS A 1 90 ? 15.131 0.251 16.233 1.00 88.44 90 LYS A C 1
ATOM 703 O O . LYS A 1 90 ? 14.792 -0.877 16.577 1.00 88.44 90 LYS A O 1
ATOM 708 N N . SER A 1 91 ? 15.439 1.201 17.110 1.00 81.50 91 SER A N 1
ATOM 709 C CA . SER A 1 91 ? 15.289 1.071 18.567 1.00 81.50 91 SER A CA 1
ATOM 710 C C . SER A 1 91 ? 13.991 1.699 19.094 1.00 81.50 91 SER A C 1
ATOM 712 O O . SER A 1 91 ? 13.638 1.511 20.257 1.00 81.50 91 SER A O 1
ATOM 714 N N . GLY A 1 92 ? 13.272 2.443 18.245 1.00 81.12 92 GLY A N 1
ATOM 715 C CA . GLY A 1 92 ? 12.037 3.153 18.577 1.00 81.12 92 GLY A CA 1
ATOM 716 C C . GLY A 1 92 ? 10.792 2.612 17.868 1.00 81.12 92 GLY A C 1
ATOM 717 O O . GLY A 1 92 ? 10.837 1.676 17.068 1.00 81.12 92 GLY A O 1
ATOM 718 N N . SER A 1 93 ? 9.648 3.235 18.150 1.00 76.94 93 SER A N 1
ATOM 719 C CA . SER A 1 93 ? 8.349 2.851 17.581 1.00 76.94 93 SER A CA 1
ATOM 720 C C . SER A 1 93 ? 8.154 3.268 16.116 1.00 76.94 93 SER A C 1
ATOM 722 O O . SER A 1 93 ? 7.309 2.677 15.436 1.00 76.94 93 SER A O 1
ATOM 724 N N . THR A 1 94 ? 8.941 4.229 15.621 1.00 82.25 94 THR A N 1
ATOM 725 C CA . THR A 1 94 ? 8.752 4.879 14.313 1.00 82.25 94 THR A CA 1
ATOM 726 C C . THR A 1 94 ? 9.999 4.754 13.438 1.00 82.25 94 THR A C 1
ATOM 728 O O . THR A 1 94 ? 11.119 4.836 13.938 1.00 82.25 94 THR A O 1
ATOM 731 N N . VAL A 1 95 ? 9.796 4.587 12.130 1.00 90.06 95 VAL A N 1
ATOM 732 C CA . VAL A 1 95 ? 10.831 4.666 11.088 1.00 90.06 95 VAL A CA 1
ATOM 733 C C . VAL A 1 95 ? 10.530 5.885 10.220 1.00 90.06 95 VAL A C 1
ATOM 735 O O . VAL A 1 95 ? 9.370 6.274 10.064 1.00 90.06 95 VAL A O 1
ATOM 738 N N . LYS A 1 96 ? 11.565 6.528 9.673 1.00 91.12 96 LYS A N 1
ATOM 739 C CA . LYS A 1 96 ? 11.364 7.593 8.690 1.00 91.12 96 LYS A CA 1
ATOM 740 C C . LYS A 1 96 ? 10.852 6.967 7.393 1.00 91.12 96 LYS A C 1
ATOM 742 O O . LYS A 1 96 ? 11.539 6.149 6.795 1.00 91.12 96 LYS A O 1
ATOM 747 N N . ALA A 1 97 ? 9.670 7.381 6.955 1.00 95.31 97 ALA A N 1
ATOM 748 C CA . ALA A 1 97 ? 9.129 6.934 5.681 1.00 95.31 97 ALA A CA 1
ATOM 749 C C . ALA A 1 97 ? 9.941 7.527 4.516 1.00 95.31 97 ALA A C 1
ATOM 751 O O . ALA A 1 97 ? 10.225 8.727 4.507 1.00 95.31 97 ALA A O 1
ATOM 752 N N . LYS A 1 98 ? 10.294 6.689 3.537 1.00 95.94 98 LYS A N 1
ATOM 753 C CA . LYS A 1 98 ? 10.904 7.105 2.267 1.00 95.94 98 LYS A CA 1
ATOM 754 C C . LYS A 1 98 ? 9.861 7.750 1.357 1.00 95.94 98 LYS A C 1
ATOM 756 O O . LYS A 1 98 ? 10.135 8.785 0.768 1.00 95.94 98 LYS A O 1
ATOM 761 N N . LEU A 1 99 ? 8.663 7.164 1.295 1.00 97.31 99 LEU A N 1
ATOM 762 C CA . LEU A 1 99 ? 7.514 7.686 0.549 1.00 97.31 99 LEU A CA 1
ATOM 763 C C . LEU A 1 99 ? 6.306 7.802 1.469 1.00 97.31 99 LEU A C 1
ATOM 765 O O . LEU A 1 99 ? 6.165 7.048 2.437 1.00 97.31 99 LEU A O 1
ATOM 769 N N . SER A 1 100 ? 5.422 8.750 1.184 1.00 96.94 100 SER A N 1
ATOM 770 C CA . SER A 1 100 ? 4.184 8.932 1.937 1.00 96.94 100 SER A CA 1
ATOM 771 C C . SER A 1 100 ? 3.064 9.393 1.022 1.00 96.94 100 SER A C 1
ATOM 773 O O . SER A 1 100 ? 3.238 10.322 0.241 1.00 96.94 100 SER A O 1
ATOM 775 N N . ILE A 1 101 ? 1.911 8.742 1.139 1.00 97.38 101 ILE A N 1
ATOM 776 C CA . ILE A 1 101 ? 0.715 9.031 0.350 1.00 97.38 101 ILE A CA 1
ATOM 777 C C . ILE A 1 101 ? -0.435 9.267 1.325 1.00 97.38 101 ILE A C 1
ATOM 779 O O . ILE A 1 101 ? -0.773 8.381 2.108 1.00 97.38 101 ILE A O 1
ATOM 783 N N . SER A 1 102 ? -1.039 10.454 1.283 1.00 96.12 102 SER A N 1
ATOM 784 C CA . SER A 1 102 ? -2.231 10.758 2.081 1.00 96.12 102 SER A CA 1
ATOM 785 C C . SER A 1 102 ? -3.500 10.274 1.384 1.00 96.12 102 SER A C 1
ATOM 787 O O . SER A 1 102 ? -3.606 10.339 0.153 1.00 96.12 102 SER A O 1
ATOM 789 N N . ALA A 1 103 ? -4.482 9.834 2.170 1.00 91.62 103 ALA A N 1
ATOM 790 C CA . ALA A 1 103 ? -5.825 9.545 1.677 1.00 91.62 103 ALA A CA 1
ATOM 791 C C . ALA A 1 103 ? -6.515 10.790 1.107 1.00 91.62 103 ALA A C 1
ATOM 793 O O . ALA A 1 103 ? -7.207 10.702 0.095 1.00 91.62 103 ALA A O 1
ATOM 794 N N . VAL A 1 104 ? -6.272 11.960 1.701 1.00 87.06 104 VAL A N 1
ATOM 795 C CA . VAL A 1 104 ? -6.787 13.232 1.196 1.00 87.06 104 VAL A CA 1
ATOM 796 C C . VAL A 1 104 ? -5.829 13.759 0.132 1.00 87.06 104 VAL A C 1
ATOM 798 O O . VAL A 1 104 ? -4.614 13.797 0.329 1.00 87.06 104 VAL A O 1
ATOM 801 N N . ASN A 1 105 ? -6.356 14.164 -1.023 1.00 68.56 105 ASN A N 1
ATOM 802 C CA . ASN A 1 105 ? -5.554 14.900 -1.996 1.00 68.56 105 ASN A CA 1
ATOM 803 C C . ASN A 1 105 ? -5.205 16.257 -1.379 1.00 68.56 105 ASN A C 1
ATOM 805 O O . ASN A 1 105 ? -6.109 17.029 -1.061 1.00 68.56 105 ASN A O 1
ATOM 809 N N . GLN A 1 106 ? -3.916 16.542 -1.181 1.00 55.25 106 GLN A N 1
ATOM 810 C CA . GLN A 1 106 ? -3.488 17.885 -0.801 1.00 55.25 106 GLN A CA 1
ATOM 811 C C . GLN A 1 106 ? -3.955 18.839 -1.905 1.00 55.25 106 GLN A C 1
ATOM 813 O O . GLN A 1 106 ? -3.538 18.715 -3.056 1.00 55.25 106 GLN A O 1
ATOM 818 N N . MET A 1 107 ? -4.884 19.739 -1.576 1.00 42.47 107 MET A N 1
ATOM 819 C CA . MET A 1 107 ? -5.188 20.870 -2.446 1.00 42.47 107 MET A CA 1
ATOM 820 C C . MET A 1 107 ? -3.877 21.642 -2.651 1.00 42.47 107 MET A C 1
ATOM 822 O O . MET A 1 107 ? -3.185 21.874 -1.656 1.00 42.47 107 MET A O 1
ATOM 826 N N . PRO A 1 108 ? -3.506 22.024 -3.886 1.00 42.62 108 PRO A N 1
ATOM 827 C CA . PRO A 1 108 ? -2.374 22.919 -4.068 1.00 42.62 108 PRO A CA 1
ATOM 828 C C . PRO A 1 108 ? -2.674 24.193 -3.279 1.00 42.62 108 PRO A C 1
ATOM 830 O O . PRO A 1 108 ? -3.797 24.706 -3.350 1.00 42.62 108 PRO A O 1
ATOM 833 N N . GLU A 1 109 ? -1.708 24.651 -2.481 1.00 41.88 109 GLU A N 1
ATOM 834 C CA . GLU A 1 109 ? -1.833 25.913 -1.758 1.00 41.88 109 GLU A CA 1
ATOM 835 C C . GLU A 1 109 ? -2.278 26.989 -2.756 1.00 41.88 109 GLU A C 1
ATOM 837 O O . GLU A 1 109 ? -1.652 27.194 -3.799 1.00 41.88 109 GLU A O 1
ATOM 842 N N . ARG A 1 110 ? -3.431 27.614 -2.491 1.00 41.28 110 ARG A N 1
ATOM 843 C CA . ARG A 1 110 ? -3.841 28.802 -3.236 1.00 41.28 110 ARG A CA 1
ATOM 844 C C . ARG A 1 110 ? -2.843 29.896 -2.866 1.00 41.28 110 ARG A C 1
ATOM 846 O O . ARG A 1 110 ? -2.889 30.374 -1.735 1.00 41.28 110 ARG A O 1
ATOM 853 N N . ASN A 1 111 ? -1.955 30.222 -3.806 1.00 46.28 111 ASN A N 1
ATOM 854 C CA . ASN A 1 111 ? -1.153 31.447 -3.785 1.00 46.28 111 ASN A CA 1
ATOM 855 C C . ASN A 1 111 ? -2.045 32.683 -3.635 1.00 46.28 111 ASN A C 1
ATOM 857 O O . ASN A 1 111 ? -3.138 32.691 -4.254 1.00 46.28 111 ASN A O 1
#

Radius of gyration: 14.76 Å; chains: 1; bounding box: 41×43×35 Å

Sequence (111 aa):
MDLIWLEILIAMIGEQFGEDMDLICGLVCNVRGKGSKISMWTKDWSAEEGNMRIGQVLKNKLLGAEVPAGCTTPLFDWLKYEDHDSCQKKSGSTVKAKLSISAVNQMPERN

InterPro domains:
  IPR001040 Translation Initiation factor eIF- 4e [PF01652] (2-93)
  IPR001040 Translation Initiation factor eIF- 4e [PTHR11960] (1-90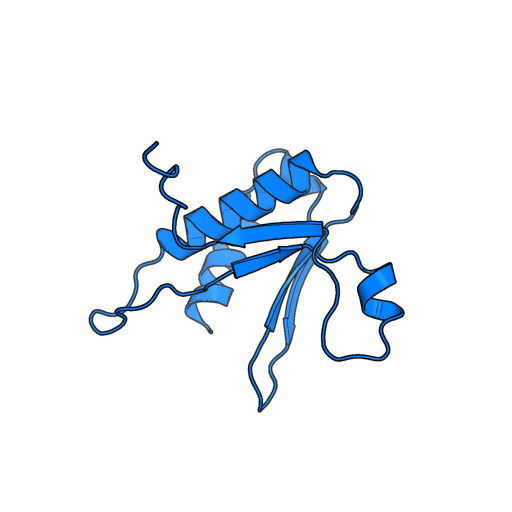)
  IPR023398 Translation Initiation factor eIF- 4e-like [G3DSA:3.30.760.10] (1-107)
  IPR023398 Translation Initiation factor eIF- 4e-like [SSF55418] (2-98)

Foldseek 3Di:
DVQLVVLVVCCLVVVVLPPLNQQWPDWDWADDPVDIDIDTHGDDPPPVVSVVSSVVSSLVSQLPGDDPPPDPDGPDAKDFAADPVQVVPDPDPDGDGPDMDGNDDPDPPDD

pLDDT: mean 91.57, std 12.33, range [41.28, 98.69]